Protein AF-A0A3D1M506-F1 (afdb_monomer)

pLDDT: mean 91.17, std 9.46, range [52.59, 97.5]

Structure (mmCIF, N/CA/C/O backbone):
data_AF-A0A3D1M506-F1
#
_entry.id   AF-A0A3D1M506-F1
#
loop_
_atom_site.group_PDB
_atom_site.id
_atom_site.type_symbol
_atom_site.label_atom_id
_atom_site.label_alt_id
_atom_site.label_comp_id
_atom_site.label_asym_id
_atom_site.label_entity_id
_atom_site.label_seq_id
_atom_site.pdbx_PDB_ins_code
_atom_site.Cartn_x
_atom_site.Cartn_y
_atom_site.Cartn_z
_atom_site.occupancy
_atom_site.B_iso_or_equiv
_atom_site.auth_seq_id
_atom_site.auth_comp_id
_atom_site.auth_asym_id
_atom_site.auth_atom_id
_atom_site.pdbx_PDB_model_num
ATOM 1 N N . LEU A 1 1 ? 3.356 -0.537 9.228 1.00 84.44 1 LEU A N 1
ATOM 2 C CA . LEU A 1 1 ? 2.216 -0.474 8.279 1.00 84.44 1 LEU A CA 1
ATOM 3 C C . LEU A 1 1 ? 0.917 0.090 8.888 1.00 84.44 1 LEU A C 1
ATOM 5 O O . LEU A 1 1 ? 0.311 0.931 8.224 1.00 84.44 1 LEU A O 1
ATOM 9 N N . PRO A 1 2 ? 0.501 -0.290 10.115 1.00 89.25 2 PRO A N 1
ATOM 10 C CA . PRO A 1 2 ? -0.834 0.035 10.639 1.00 89.25 2 PRO A CA 1
ATOM 11 C C . PRO A 1 2 ? -1.196 1.525 10.665 1.00 89.25 2 PRO A C 1
ATOM 13 O O . PRO A 1 2 ? -2.262 1.912 10.190 1.00 89.25 2 PRO A O 1
ATOM 16 N N . GLU A 1 3 ? -0.288 2.382 11.136 1.00 94.00 3 GLU A N 1
ATOM 17 C CA . GLU A 1 3 ? -0.519 3.833 11.224 1.00 94.00 3 GLU A CA 1
ATOM 18 C C . GLU A 1 3 ? -0.801 4.476 9.859 1.00 94.00 3 GLU A C 1
ATOM 20 O O . GLU A 1 3 ? -1.667 5.343 9.740 1.00 94.00 3 GLU A O 1
ATOM 25 N N . LYS A 1 4 ? -0.119 4.005 8.806 1.00 95.06 4 LYS A N 1
ATOM 26 C CA . LYS A 1 4 ? -0.289 4.509 7.436 1.00 95.06 4 LYS A CA 1
ATOM 27 C C . LYS A 1 4 ? -1.667 4.154 6.875 1.00 95.06 4 LYS A C 1
ATOM 29 O O . LYS A 1 4 ? -2.282 4.989 6.219 1.00 95.06 4 LYS A O 1
ATOM 34 N N . LEU A 1 5 ? -2.169 2.951 7.160 1.00 94.94 5 LEU A N 1
ATOM 35 C CA . LEU A 1 5 ? -3.496 2.518 6.706 1.00 94.94 5 LEU A CA 1
ATOM 36 C C . LEU A 1 5 ? -4.619 3.246 7.449 1.00 94.94 5 LEU A C 1
ATOM 38 O O . LEU A 1 5 ? -5.579 3.683 6.821 1.00 94.94 5 LEU A O 1
ATOM 42 N N . MET A 1 6 ? -4.469 3.471 8.758 1.00 93.19 6 MET A N 1
ATOM 43 C CA . MET A 1 6 ? -5.414 4.300 9.518 1.00 93.19 6 MET A CA 1
ATOM 44 C C . MET A 1 6 ? -5.464 5.738 8.990 1.00 93.19 6 MET A C 1
ATOM 46 O O . MET A 1 6 ? -6.542 6.319 8.866 1.00 93.19 6 MET A O 1
ATOM 50 N N . ALA A 1 7 ? -4.310 6.319 8.649 1.00 95.44 7 ALA A N 1
ATOM 51 C CA . ALA A 1 7 ? -4.255 7.646 8.043 1.00 95.44 7 ALA A CA 1
ATOM 52 C C . ALA A 1 7 ? -4.943 7.676 6.667 1.00 95.44 7 ALA A C 1
ATOM 54 O O . ALA A 1 7 ? -5.723 8.589 6.401 1.00 95.44 7 ALA A O 1
ATOM 55 N N . ALA A 1 8 ? -4.710 6.662 5.826 1.00 95.38 8 ALA A N 1
ATOM 56 C CA . ALA A 1 8 ? -5.350 6.535 4.517 1.00 95.38 8 ALA A CA 1
ATOM 57 C C . ALA A 1 8 ? -6.883 6.455 4.634 1.00 95.38 8 ALA A C 1
ATOM 59 O O . ALA A 1 8 ? -7.586 7.214 3.966 1.00 95.38 8 ALA A O 1
ATOM 60 N N . GLN A 1 9 ? -7.396 5.616 5.541 1.00 93.12 9 GLN A N 1
ATOM 61 C CA . GLN A 1 9 ? -8.829 5.514 5.830 1.00 93.12 9 GLN A CA 1
ATOM 62 C C . GLN A 1 9 ? -9.416 6.869 6.253 1.00 93.12 9 GLN A C 1
ATOM 64 O O . GLN A 1 9 ? -10.414 7.314 5.689 1.00 93.12 9 GLN A O 1
ATOM 69 N N . ARG A 1 10 ? -8.783 7.558 7.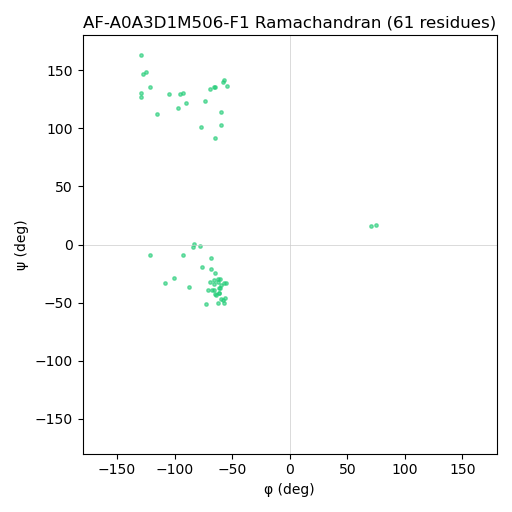214 1.00 94.44 10 ARG A N 1
ATOM 70 C CA . ARG A 1 10 ? -9.245 8.875 7.697 1.00 94.44 10 ARG A CA 1
ATOM 71 C C . ARG A 1 10 ? -9.226 9.946 6.608 1.00 94.44 10 ARG A C 1
ATOM 73 O O . ARG A 1 10 ? -10.068 10.836 6.624 1.00 94.44 10 ARG A O 1
ATOM 80 N N . ALA A 1 11 ? -8.289 9.855 5.668 1.00 95.88 11 ALA A N 1
ATOM 81 C CA . ALA A 1 11 ? -8.210 10.735 4.508 1.00 95.88 11 ALA A CA 1
ATOM 82 C C . ALA A 1 11 ? -9.224 10.382 3.399 1.00 95.88 11 ALA A C 1
ATOM 84 O O . ALA A 1 11 ? -9.264 11.064 2.376 1.00 95.88 11 ALA A O 1
ATOM 85 N N . GLY A 1 12 ? -10.036 9.331 3.571 1.00 93.88 12 GLY A N 1
ATOM 86 C CA . GLY A 1 12 ? -11.019 8.888 2.578 1.00 93.88 12 GLY A CA 1
ATOM 87 C C . GLY A 1 12 ? -10.407 8.169 1.374 1.00 93.88 12 GLY A C 1
ATOM 88 O O . GLY A 1 12 ? -11.067 8.027 0.341 1.00 93.88 12 GLY A O 1
ATOM 89 N N . VAL A 1 13 ? -9.154 7.717 1.482 1.00 95.94 13 VAL A N 1
ATOM 90 C CA . VAL A 1 13 ? -8.520 6.880 0.459 1.00 95.94 13 VAL A CA 1
ATOM 91 C C . VAL A 1 13 ? -9.263 5.551 0.397 1.00 95.94 13 VAL A C 1
ATOM 93 O O . VAL A 1 13 ? -9.571 4.963 1.426 1.00 95.94 13 VAL A O 1
ATOM 96 N N . ARG A 1 14 ? -9.547 5.073 -0.817 1.00 93.62 14 ARG A N 1
ATOM 97 C CA . ARG A 1 14 ? -10.269 3.808 -1.031 1.00 93.62 14 ARG A CA 1
ATOM 98 C C . ARG A 1 14 ? -9.357 2.645 -1.389 1.00 93.62 14 ARG A C 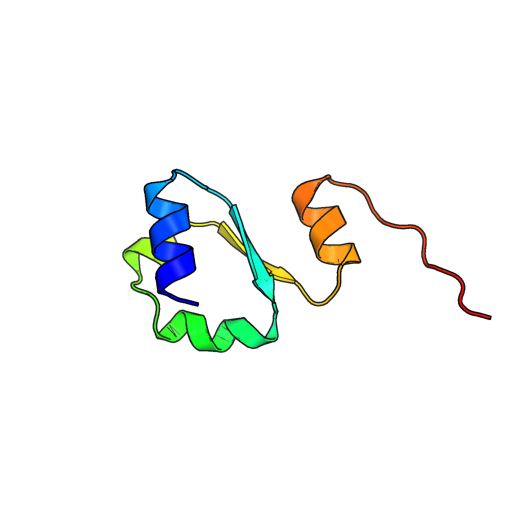1
ATOM 100 O O . ARG A 1 14 ? -9.690 1.515 -1.067 1.00 93.62 14 ARG A O 1
ATOM 107 N N . LYS A 1 15 ? -8.221 2.925 -2.032 1.00 96.00 15 LYS A N 1
ATOM 108 C CA . LYS A 1 15 ? -7.276 1.925 -2.530 1.00 96.00 15 LYS A CA 1
ATOM 109 C C . LYS A 1 15 ? -5.864 2.245 -2.059 1.00 96.00 15 LYS A C 1
ATOM 111 O O . LYS A 1 15 ? -5.414 3.381 -2.203 1.00 96.00 15 LYS A O 1
ATOM 116 N N . VAL A 1 16 ? -5.176 1.255 -1.500 1.00 96.94 16 VAL A N 1
ATOM 117 C CA . VAL A 1 16 ? -3.808 1.385 -0.989 1.00 96.94 16 VAL A CA 1
ATOM 118 C C . VAL A 1 16 ? -2.940 0.277 -1.563 1.00 96.94 16 VAL A C 1
ATOM 120 O O . VAL A 1 16 ? -3.256 -0.903 -1.438 1.00 96.94 16 VAL A O 1
ATOM 123 N N . LEU A 1 17 ? -1.815 0.667 -2.154 1.00 97.50 17 LEU A N 1
ATOM 124 C CA . LEU A 1 17 ? -0.807 -0.266 -2.642 1.00 97.50 17 LEU A CA 1
ATOM 125 C C . LEU A 1 17 ? 0.237 -0.482 -1.548 1.00 97.50 17 LEU A C 1
ATOM 127 O O . LEU A 1 17 ? 0.749 0.491 -0.985 1.00 97.50 17 LEU A O 1
ATOM 131 N N . ILE A 1 18 ? 0.552 -1.738 -1.240 1.00 96.75 18 ILE A N 1
ATOM 132 C CA . ILE A 1 18 ? 1.568 -2.089 -0.238 1.00 96.75 18 ILE A CA 1
ATOM 133 C C . ILE A 1 18 ? 2.622 -3.012 -0.849 1.00 96.75 18 ILE A C 1
ATOM 135 O O . ILE A 1 18 ? 2.276 -3.825 -1.702 1.00 96.75 18 ILE A O 1
ATOM 139 N N . PRO A 1 19 ? 3.891 -2.954 -0.413 1.00 97.06 19 PRO A N 1
ATOM 140 C CA . PRO A 1 19 ? 4.856 -3.978 -0.787 1.00 97.06 19 PRO A CA 1
ATOM 141 C C . PRO A 1 19 ? 4.354 -5.361 -0.367 1.00 97.06 19 PRO A C 1
ATOM 143 O O . PRO A 1 19 ? 3.779 -5.520 0.712 1.00 97.06 19 PRO A O 1
ATOM 146 N N . LYS A 1 20 ? 4.592 -6.372 -1.197 1.00 96.69 20 LYS A N 1
ATOM 147 C CA . LYS A 1 20 ? 4.181 -7.754 -0.916 1.00 96.69 20 LYS A CA 1
ATOM 148 C C . LYS A 1 20 ? 4.737 -8.294 0.405 1.00 96.69 20 LYS A C 1
ATOM 150 O O . LYS A 1 20 ? 4.043 -9.022 1.111 1.00 96.69 20 LYS A O 1
ATOM 155 N N . ASP A 1 21 ? 5.933 -7.865 0.787 1.00 96.25 21 ASP A N 1
ATOM 156 C CA . ASP A 1 21 ? 6.561 -8.242 2.057 1.00 96.25 21 ASP A CA 1
ATOM 157 C C . ASP A 1 21 ? 5.786 -7.724 3.281 1.00 96.25 21 ASP A C 1
ATOM 159 O O . ASP A 1 21 ? 5.822 -8.332 4.349 1.00 96.25 21 ASP A O 1
ATOM 163 N N . ASN A 1 22 ? 5.016 -6.644 3.118 1.00 96.06 22 ASN A N 1
ATOM 164 C CA . ASN A 1 22 ? 4.197 -6.048 4.172 1.00 96.06 22 ASN A CA 1
ATOM 165 C C . ASN A 1 22 ? 2.835 -6.737 4.361 1.00 96.06 22 ASN A C 1
ATOM 167 O O . ASN A 1 22 ? 2.069 -6.318 5.226 1.00 96.06 22 ASN A O 1
ATOM 171 N N . VAL A 1 23 ? 2.506 -7.789 3.601 1.00 94.94 23 VAL A N 1
ATOM 172 C CA . VAL A 1 23 ? 1.236 -8.523 3.774 1.00 94.94 23 VAL A CA 1
ATOM 173 C C . VAL A 1 23 ? 1.118 -9.112 5.182 1.00 94.94 23 VAL A C 1
ATOM 175 O O . VAL A 1 23 ? 0.029 -9.119 5.744 1.00 94.94 23 VAL A O 1
ATOM 178 N N . ARG A 1 24 ? 2.232 -9.551 5.782 1.00 93.81 24 ARG A N 1
ATOM 179 C CA . ARG A 1 24 ? 2.243 -10.105 7.147 1.00 93.81 24 ARG A CA 1
ATOM 180 C C . ARG A 1 24 ? 1.892 -9.059 8.206 1.00 93.81 24 ARG A C 1
ATOM 182 O O . ARG A 1 24 ? 1.195 -9.372 9.159 1.00 93.81 24 ARG A O 1
ATOM 189 N N . ASP A 1 25 ? 2.288 -7.807 7.991 1.00 94.38 25 ASP A N 1
ATOM 190 C CA . ASP A 1 25 ? 1.982 -6.697 8.900 1.00 94.38 25 ASP A CA 1
ATOM 191 C C . ASP A 1 25 ? 0.483 -6.338 8.913 1.00 94.38 25 ASP A C 1
ATOM 193 O O . ASP A 1 25 ? 0.052 -5.543 9.748 1.00 94.38 25 ASP A O 1
ATO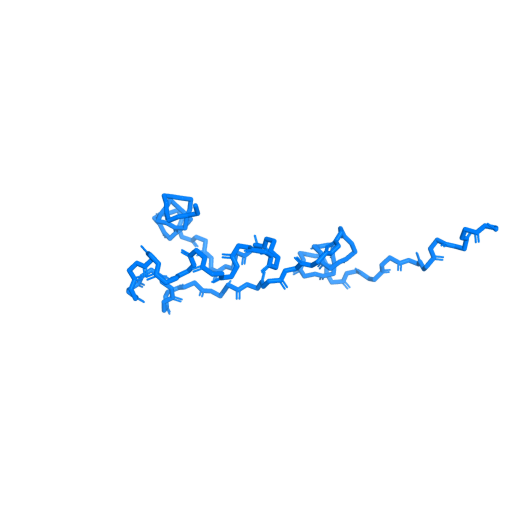M 197 N N . LEU A 1 26 ? -0.322 -6.859 7.972 1.00 92.94 26 LEU A N 1
ATOM 198 C CA . LEU A 1 26 ? -1.773 -6.645 7.956 1.00 92.94 26 LEU A CA 1
ATOM 199 C C . LEU A 1 26 ? -2.482 -7.342 9.119 1.00 92.94 26 LEU A C 1
ATOM 201 O O . LEU A 1 26 ? -3.581 -6.926 9.479 1.00 92.94 26 LEU A O 1
ATOM 205 N N . GLU A 1 27 ? -1.865 -8.363 9.718 1.00 92.94 27 GLU A N 1
ATOM 206 C CA . GLU A 1 27 ? -2.399 -9.050 10.901 1.00 92.94 27 GLU A CA 1
ATOM 207 C C . GLU A 1 27 ? -2.508 -8.105 12.110 1.00 92.94 27 GLU A C 1
ATOM 209 O O . GLU A 1 27 ? -3.432 -8.234 12.913 1.00 92.94 27 GLU A O 1
ATOM 214 N N . ASP A 1 28 ? -1.634 -7.096 12.181 1.00 93.94 28 ASP A N 1
ATOM 2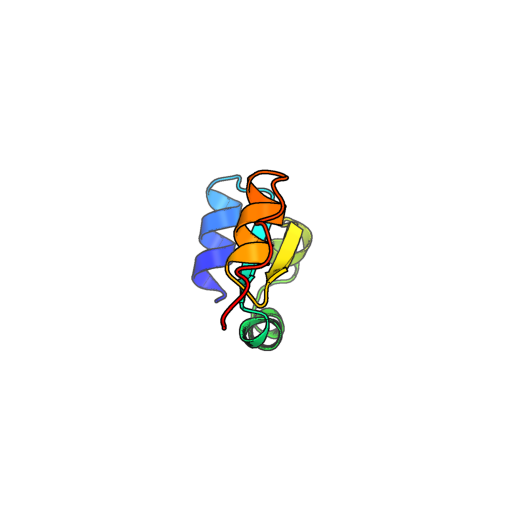15 C CA . ASP A 1 28 ? -1.622 -6.071 13.232 1.00 93.94 28 ASP A CA 1
ATOM 216 C C . ASP A 1 28 ? -2.593 -4.907 12.953 1.00 93.94 28 ASP A C 1
ATOM 218 O O . ASP A 1 28 ? -2.698 -3.959 13.739 1.00 93.94 28 ASP A O 1
ATOM 222 N N . VAL A 1 29 ? -3.291 -4.925 11.814 1.00 92.44 29 VAL A N 1
ATOM 223 C CA . VAL A 1 29 ? -4.189 -3.844 11.395 1.00 92.44 29 VAL A CA 1
ATOM 224 C C . VAL A 1 29 ? -5.620 -4.177 11.823 1.00 92.44 29 VAL A C 1
ATOM 226 O O . VAL A 1 29 ? -6.126 -5.255 11.501 1.00 92.44 29 VAL A O 1
ATOM 229 N N . PRO A 1 30 ? -6.336 -3.255 12.496 1.00 94.00 30 PRO A N 1
ATOM 230 C CA . PRO A 1 30 ? -7.725 -3.483 12.872 1.00 94.00 30 PRO A CA 1
ATOM 231 C C . PRO A 1 30 ? -8.599 -3.852 11.668 1.00 94.00 30 PRO A C 1
ATOM 233 O O . PRO A 1 30 ? -8.541 -3.198 10.624 1.00 94.00 30 PRO A O 1
ATOM 236 N N . LYS A 1 31 ? -9.472 -4.856 11.836 1.00 93.44 31 LYS A N 1
ATOM 237 C CA . LYS A 1 31 ? -10.364 -5.344 10.767 1.00 93.44 31 LYS A CA 1
ATOM 238 C C . LYS A 1 31 ? -11.239 -4.256 10.155 1.00 93.44 31 LYS A C 1
ATOM 240 O O . LYS A 1 31 ? -11.538 -4.311 8.970 1.00 93.44 31 LYS A O 1
ATOM 245 N N . GLU A 1 32 ? -11.652 -3.277 10.951 1.00 91.81 32 GLU A N 1
ATOM 246 C CA . GLU A 1 32 ? -12.445 -2.141 10.476 1.00 91.81 32 GLU A CA 1
ATOM 247 C C . GLU A 1 32 ? -11.689 -1.319 9.420 1.00 91.81 32 GLU A C 1
ATOM 249 O O . GLU A 1 32 ? -12.270 -0.900 8.422 1.00 91.81 32 GLU A O 1
ATOM 254 N N . VAL A 1 33 ? -10.372 -1.162 9.591 1.00 93.06 33 VAL A N 1
ATOM 255 C CA . VAL A 1 33 ? -9.510 -0.450 8.642 1.00 93.06 33 VAL A CA 1
ATOM 256 C C . VAL A 1 33 ? -9.321 -1.290 7.384 1.00 93.06 33 VAL A C 1
ATOM 258 O O . VAL A 1 33 ? -9.589 -0.800 6.288 1.00 93.06 33 VAL A O 1
ATOM 261 N N . THR A 1 34 ? -8.928 -2.562 7.522 1.00 93.25 34 THR A N 1
ATOM 262 C CA . THR A 1 34 ? -8.681 -3.441 6.363 1.00 93.25 34 THR A CA 1
ATOM 263 C C . THR A 1 34 ? -9.943 -3.742 5.560 1.00 93.25 34 THR A C 1
ATOM 265 O O . THR A 1 34 ? -9.858 -3.881 4.349 1.00 93.25 34 THR A O 1
ATOM 268 N N . SER A 1 35 ? -11.118 -3.774 6.193 1.00 93.12 35 SER A N 1
ATOM 269 C CA . SER A 1 35 ? -12.400 -3.970 5.493 1.00 93.12 35 SER A CA 1
ATOM 270 C C . SER A 1 35 ? -12.885 -2.714 4.763 1.00 93.12 35 SER A C 1
ATOM 272 O O . SER A 1 35 ? -13.742 -2.808 3.890 1.00 93.12 35 SER A O 1
ATOM 274 N N . SER A 1 36 ? -12.367 -1.537 5.128 1.00 93.25 36 SER A N 1
ATOM 275 C CA . SER A 1 36 ? -12.735 -0.252 4.514 1.00 93.25 36 SER A CA 1
ATOM 276 C C . SER A 1 36 ? -11.824 0.172 3.357 1.00 93.25 36 SER A C 1
ATOM 278 O O . SER A 1 36 ? -12.132 1.142 2.664 1.00 93.25 36 SER A O 1
ATOM 280 N N . LEU A 1 37 ? -10.711 -0.538 3.149 1.00 95.88 37 LEU A N 1
ATOM 281 C CA . LEU A 1 37 ? -9.691 -0.228 2.152 1.00 95.88 37 LEU A CA 1
ATOM 282 C C . LEU A 1 37 ? -9.515 -1.400 1.183 1.00 95.88 37 LEU A C 1
ATOM 284 O O . LEU A 1 37 ? -9.374 -2.547 1.596 1.00 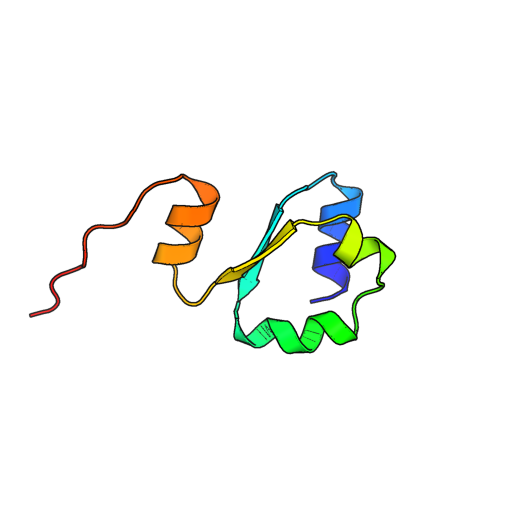95.88 37 LEU A O 1
ATOM 288 N N . GLU A 1 38 ? -9.426 -1.107 -0.108 1.00 96.44 38 GLU A N 1
ATOM 289 C CA . GLU A 1 38 ? -8.902 -2.038 -1.105 1.00 96.44 38 GLU A CA 1
ATOM 290 C C . GLU A 1 38 ? -7.372 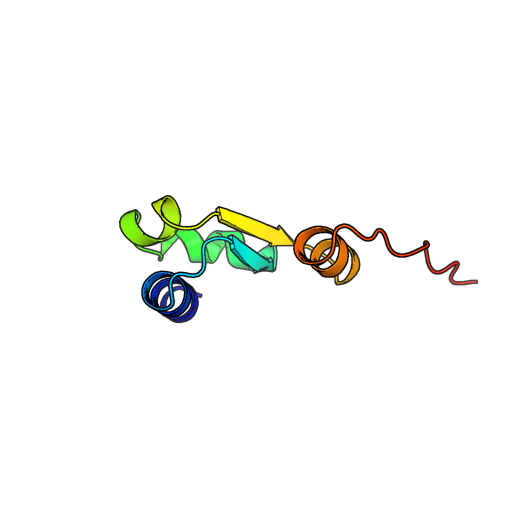-2.058 -0.993 1.00 96.44 38 GLU A C 1
ATOM 292 O O . GLU A 1 38 ? -6.686 -1.133 -1.434 1.00 96.44 38 GLU A O 1
ATOM 297 N N . ILE A 1 39 ? -6.826 -3.087 -0.346 1.00 96.50 39 ILE A N 1
ATOM 298 C CA . ILE A 1 39 ? -5.382 -3.236 -0.146 1.00 96.50 39 ILE A CA 1
ATOM 299 C C . ILE A 1 39 ? -4.829 -4.166 -1.224 1.00 96.50 39 ILE A C 1
ATOM 301 O O . ILE A 1 39 ? -5.185 -5.343 -1.267 1.00 96.50 39 ILE A O 1
ATOM 305 N N . VAL A 1 40 ? -3.935 -3.650 -2.066 1.00 97.12 40 VAL A N 1
ATOM 306 C CA . VAL A 1 40 ? -3.336 -4.399 -3.178 1.00 97.12 40 VAL A CA 1
ATOM 307 C C . VAL A 1 40 ? -1.833 -4.570 -2.942 1.00 97.12 40 VAL A C 1
ATOM 309 O O . VAL A 1 40 ? -1.088 -3.584 -2.958 1.00 97.12 40 VAL A O 1
ATOM 312 N N . PRO A 1 41 ? -1.359 -5.804 -2.702 1.00 97.06 41 PRO A N 1
ATOM 313 C CA . PRO A 1 41 ? 0.065 -6.096 -2.624 1.00 97.06 41 PRO A CA 1
ATOM 314 C C . PRO A 1 41 ? 0.733 -5.978 -3.998 1.00 97.06 41 PRO A C 1
ATOM 316 O O . PRO A 1 41 ? 0.241 -6.533 -4.978 1.00 97.06 41 PRO A O 1
ATOM 319 N N . VAL A 1 42 ? 1.878 -5.306 -4.058 1.00 97.06 42 VAL A N 1
ATOM 320 C CA . VAL A 1 42 ? 2.681 -5.099 -5.271 1.00 97.06 42 VAL A CA 1
ATOM 321 C C . VAL A 1 42 ? 4.128 -5.536 -5.038 1.00 97.06 42 VAL A C 1
ATOM 323 O O . VAL A 1 42 ? 4.649 -5.418 -3.926 1.00 97.06 42 VAL A O 1
ATOM 326 N N . ASP A 1 43 ? 4.777 -6.059 -6.078 1.00 96.25 43 ASP A N 1
ATOM 327 C CA . ASP A 1 43 ? 6.143 -6.610 -6.014 1.00 96.25 43 ASP A CA 1
ATOM 328 C C . ASP A 1 43 ? 7.137 -5.670 -6.728 1.00 96.25 43 ASP A C 1
ATOM 330 O O . ASP A 1 43 ? 8.278 -5.477 -6.311 1.00 96.25 43 ASP A O 1
ATOM 334 N N . THR A 1 44 ? 6.679 -4.998 -7.789 1.00 93.75 44 THR A N 1
ATOM 335 C CA . THR A 1 44 ? 7.505 -4.127 -8.628 1.00 93.75 44 THR A CA 1
ATOM 336 C C . THR A 1 44 ? 6.895 -2.744 -8.839 1.00 93.75 44 THR A C 1
ATOM 338 O O . THR A 1 44 ? 5.695 -2.516 -8.695 1.00 93.75 44 THR A O 1
ATOM 341 N N . VAL A 1 45 ? 7.728 -1.796 -9.279 1.00 92.00 45 VAL A N 1
ATOM 342 C CA . VAL A 1 45 ? 7.262 -0.470 -9.726 1.00 92.00 45 VAL A CA 1
ATOM 343 C C . VAL A 1 45 ? 6.307 -0.583 -10.923 1.00 92.00 45 VAL A C 1
ATOM 345 O O . VAL A 1 45 ? 5.412 0.245 -11.074 1.00 92.00 45 VAL A O 1
ATOM 348 N N . GLY A 1 46 ? 6.466 -1.616 -11.758 1.00 93.19 46 GLY A N 1
ATOM 349 C CA . GLY A 1 46 ? 5.545 -1.893 -12.860 1.00 93.19 46 GLY A CA 1
ATOM 350 C C . GLY A 1 46 ? 4.128 -2.177 -12.366 1.00 93.19 46 GLY A C 1
ATOM 351 O O . GLY A 1 46 ? 3.183 -1.623 -12.920 1.00 93.19 46 GLY A O 1
ATOM 352 N N . ASP A 1 47 ? 3.996 -2.949 -11.286 1.00 94.12 47 ASP A N 1
ATOM 353 C CA . ASP A 1 47 ? 2.701 -3.248 -10.664 1.00 94.12 47 ASP A CA 1
ATOM 354 C C . ASP A 1 47 ? 2.067 -1.973 -10.096 1.00 94.12 47 ASP A C 1
ATOM 356 O O . ASP A 1 47 ? 0.890 -1.717 -10.320 1.00 94.12 47 ASP A O 1
ATOM 360 N N . 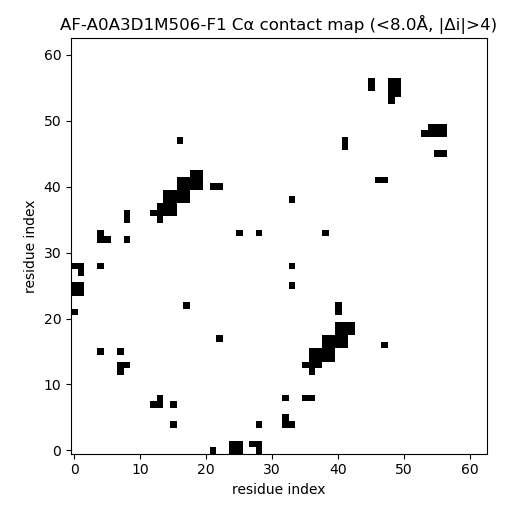VAL A 1 48 ? 2.859 -1.112 -9.441 1.00 95.00 48 VAL A N 1
ATOM 361 C CA . VAL A 1 48 ? 2.381 0.188 -8.932 1.00 95.00 48 VAL A CA 1
ATOM 362 C C . VAL A 1 48 ? 1.815 1.050 -10.059 1.00 95.00 48 VAL A C 1
ATOM 364 O O . VAL A 1 48 ? 0.729 1.610 -9.927 1.00 95.00 48 VAL A O 1
ATOM 367 N N . ILE A 1 49 ? 2.548 1.168 -11.167 1.00 94.88 49 ILE A N 1
ATOM 368 C CA . ILE A 1 49 ? 2.136 1.979 -12.320 1.00 94.88 49 ILE A CA 1
ATOM 369 C C . ILE A 1 49 ? 0.887 1.392 -12.977 1.00 94.88 49 ILE A C 1
ATOM 371 O O . ILE A 1 49 ? -0.016 2.144 -13.351 1.00 94.88 49 ILE A O 1
ATOM 375 N N . HIS A 1 50 ? 0.807 0.067 -13.075 1.00 94.31 50 HIS A N 1
ATOM 376 C CA . HIS A 1 50 ? -0.371 -0.613 -13.593 1.00 94.31 50 HIS A CA 1
ATOM 377 C C . HIS A 1 50 ? -1.601 -0.352 -12.717 1.00 94.31 50 HIS A C 1
ATOM 379 O O . HIS A 1 50 ? -2.624 0.100 -13.225 1.00 94.31 50 HIS A O 1
ATOM 385 N N . GLU A 1 51 ? -1.484 -0.539 -11.404 1.00 95.06 51 GLU A N 1
ATOM 386 C CA . GLU A 1 51 ? -2.593 -0.368 -10.461 1.00 95.06 51 GLU A CA 1
ATOM 387 C C . GLU A 1 51 ? -3.041 1.090 -10.298 1.00 95.06 51 GLU A C 1
ATOM 389 O O . GLU A 1 51 ? -4.222 1.348 -10.055 1.00 95.06 51 GLU A O 1
ATOM 394 N N . ALA A 1 52 ? -2.111 2.044 -10.411 1.00 94.00 52 ALA A N 1
ATOM 395 C CA . ALA A 1 52 ? -2.394 3.465 -10.224 1.00 94.00 52 ALA A CA 1
ATOM 396 C C . ALA A 1 52 ? -2.870 4.165 -11.505 1.00 94.00 52 ALA A C 1
ATOM 398 O O . ALA A 1 52 ? -3.697 5.072 -11.426 1.00 94.00 52 ALA A O 1
ATOM 399 N N . LEU A 1 53 ? -2.331 3.787 -12.670 1.00 94.25 53 LEU A N 1
ATOM 400 C CA . LEU A 1 53 ? -2.542 4.507 -13.933 1.00 94.25 53 LEU A CA 1
ATOM 401 C C . LEU A 1 53 ? -3.174 3.648 -15.038 1.00 94.25 53 LEU A C 1
ATOM 403 O O . LEU A 1 53 ? -3.525 4.18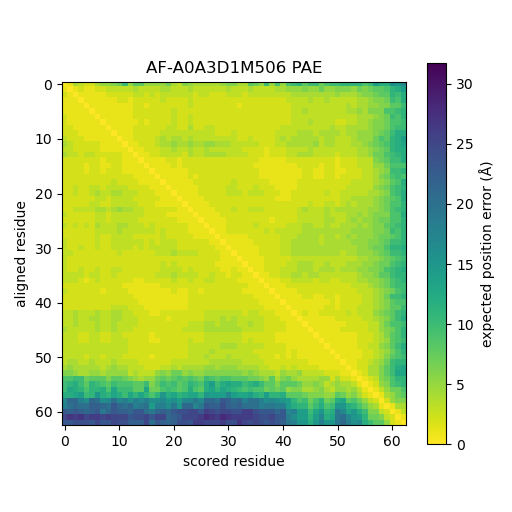5 -16.085 1.00 94.25 53 LEU A O 1
ATOM 407 N N . GLY A 1 54 ? -3.308 2.331 -14.849 1.00 92.69 54 GLY A N 1
ATOM 408 C CA . GLY A 1 54 ? -3.805 1.411 -15.879 1.00 92.69 54 GLY A CA 1
ATOM 409 C C . GLY A 1 54 ? -2.826 1.195 -17.037 1.00 92.69 54 GLY A C 1
ATOM 410 O O . GLY A 1 54 ? -3.217 0.718 -18.100 1.00 92.69 54 GLY A O 1
ATOM 411 N N . ILE A 1 55 ? -1.554 1.561 -16.857 1.00 91.19 55 ILE A N 1
ATOM 412 C CA . ILE A 1 55 ? -0.526 1.502 -17.901 1.00 91.19 55 ILE A CA 1
ATOM 413 C C . ILE A 1 55 ? 0.393 0.314 -17.628 1.00 91.19 55 ILE A C 1
ATOM 415 O O . ILE A 1 55 ? 0.930 0.169 -16.533 1.00 91.19 55 ILE A O 1
ATOM 419 N N . SER A 1 56 ? 0.627 -0.522 -18.636 1.00 85.75 56 SER A N 1
ATOM 420 C CA . SER A 1 56 ? 1.666 -1.550 -18.572 1.00 85.75 56 SER A CA 1
ATOM 421 C C . SER A 1 56 ? 2.978 -0.984 -19.098 1.00 85.75 56 SER A C 1
ATOM 423 O O . SER A 1 56 ? 3.057 -0.547 -20.248 1.00 85.75 56 SER A O 1
ATOM 425 N N . LEU A 1 57 ? 4.021 -0.999 -18.266 1.00 80.44 57 LEU A N 1
ATOM 426 C CA . LEU A 1 57 ? 5.348 -0.618 -18.731 1.00 80.44 57 LEU A CA 1
ATOM 427 C C . LEU A 1 57 ? 5.852 -1.634 -19.769 1.00 80.44 57 LEU A C 1
ATOM 429 O O . LEU A 1 57 ? 5.741 -2.844 -19.537 1.00 80.44 57 LEU A O 1
ATOM 433 N N . PRO A 1 58 ? 6.433 -1.175 -20.894 1.00 79.25 58 PRO A N 1
ATOM 434 C CA . PRO A 1 58 ? 7.098 -2.076 -21.821 1.00 79.25 58 PRO A CA 1
ATOM 435 C C . PRO A 1 58 ? 8.202 -2.810 -21.064 1.00 79.25 58 PRO A C 1
ATOM 437 O O . PRO A 1 58 ? 8.900 -2.217 -20.235 1.00 79.25 58 PRO A O 1
ATOM 440 N N . ARG A 1 59 ? 8.366 -4.111 -21.329 1.00 71.75 59 ARG A N 1
ATOM 441 C CA . ARG A 1 59 ? 9.470 -4.856 -20.726 1.00 71.75 59 ARG A CA 1
ATOM 442 C C . ARG A 1 59 ? 10.766 -4.185 -21.163 1.00 71.75 59 ARG A C 1
ATOM 444 O O . ARG A 1 59 ? 11.076 -4.160 -22.351 1.00 71.75 59 ARG A O 1
ATOM 451 N N . LEU A 1 60 ? 11.490 -3.608 -20.204 1.00 63.81 60 LEU A N 1
ATOM 452 C CA . LEU A 1 60 ? 12.856 -3.156 -20.415 1.00 63.81 60 LEU A CA 1
ATOM 453 C C . LEU A 1 60 ? 13.647 -4.392 -20.829 1.00 63.81 60 LEU A C 1
ATOM 455 O O . LEU A 1 60 ? 13.942 -5.250 -19.998 1.00 63.81 60 LEU A O 1
ATOM 459 N N . ASN A 1 61 ? 13.916 -4.499 -22.127 1.00 52.59 61 ASN A N 1
ATOM 460 C CA . ASN A 1 61 ? 14.823 -5.487 -22.677 1.00 52.59 61 ASN A CA 1
ATOM 461 C C . ASN A 1 61 ? 16.201 -5.130 -22.107 1.00 52.59 61 ASN A C 1
ATOM 463 O O . ASN A 1 61 ? 16.875 -4.233 -22.614 1.00 52.59 61 ASN A O 1
ATOM 467 N N . ARG A 1 62 ? 16.558 -5.717 -20.961 1.00 60.19 62 ARG A N 1
ATOM 468 C CA . ARG A 1 62 ? 17.928 -5.635 -20.464 1.00 60.19 62 ARG A CA 1
ATOM 469 C C . ARG A 1 62 ? 18.756 -6.565 -21.357 1.00 60.19 62 ARG A C 1
ATOM 471 O O . ARG A 1 62 ? 18.338 -7.715 -21.500 1.00 60.19 62 ARG A O 1
ATOM 478 N N . PRO A 1 63 ? 19.818 -6.056 -22.007 1.00 60.25 63 PRO A N 1
ATOM 479 C CA . PRO A 1 63 ? 20.708 -6.884 -22.813 1.00 60.25 63 PRO A CA 1
ATOM 480 C C . PRO A 1 63 ? 21.372 -7.976 -21.970 1.00 60.25 63 PRO A C 1
ATOM 482 O O . PRO A 1 63 ? 21.532 -7.761 -20.743 1.00 60.25 63 PRO A O 1
#

Solvent-accessible surface area (backbone atoms only — not comparable to full-atom values): 3925 Å² total; per-residue (Å²): 109,48,71,60,52,52,49,36,52,75,70,67,46,54,69,45,82,41,55,51,84,52,59,69,52,50,77,76,36,58,64,75,55,59,75,62,34,49,75,43,70,31,88,48,72,54,49,51,41,28,76,75,70,73,42,80,68,76,80,78,81,73,132

Radius of gyration: 13.75 Å; Cα contacts (8 Å, |Δi|>4): 64; chains: 1; bounding box: 33×21×36 Å

Secondary structure (DSSP, 8-state):
-HHHHHHHHHTT--EEEEEGGGGGGGGGS-HHHHHHSEEEEESSHHHHHHHHHS-PPP-----

Mean predicted aligned error: 4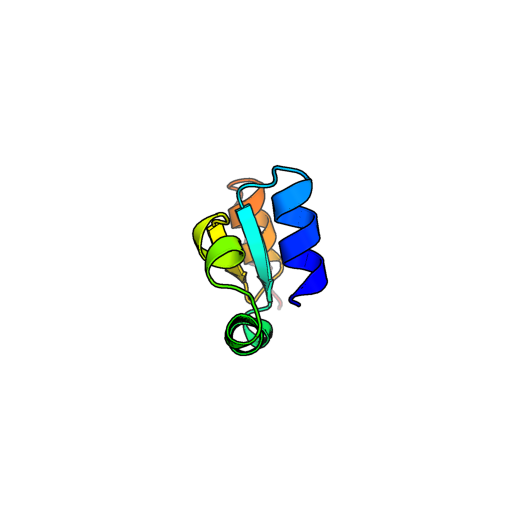.47 Å

Foldseek 3Di:
DQVVLVVCVVVVNAEDEDAQVCPVVCVVHDPVSVVRHHYHHDHDPQVVCCVPPVDGDDPPPDD

Sequence (63 aa):
LPEKLMAAQRAGVRKVLIPKDNVRDLEDVPKEVTSSLEIVPVDTVGDVIHEALGISLPRLNRP

Nearest PDB structures (foldseek):
  3wu6-assembly1_A  TM=9.532E-01  e=6.134E-05  Escherichia coli DH1
  3wu6-assembly1_E  TM=8.661E-01  e=5.336E-05  Escherichia coli DH1
  6wys-assembly2_B  TM=9.275E-01  e=4.029E-03  Homo sapiens
  7p0m-assembly1_D  TM=9.283E-01  e=5.710E-03  Homo sapiens
  7p0m-assembly1_F  TM=9.253E-01  e=6.123E-03  Homo sapiens